Protein AF-A0A941PM27-F1 (afdb_monomer_lite)

pLDDT: mean 86.87, std 14.74, range [47.56, 98.31]

Radius of gyration: 27.26 Å; chains: 1; bounding box: 57×23×92 Å

Foldseek 3Di:
DDDPPPPVVVVVVVVVVVVVVVVVVVVVVVVVVVVVVLVCLLVVLQVVLVCQQCCCCPVVVVHNVVSLVSSLVSLCCSCVVVVHDPVSVVVSVVVSVVSVVCRVVVVVVVVVVD

Structure (mmCIF, N/CA/C/O backbone):
data_AF-A0A941PM27-F1
#
_entry.id   AF-A0A941PM27-F1
#
loop_
_atom_site.group_PDB
_atom_site.id
_atom_site.type_symbol
_atom_site.label_atom_id
_atom_site.label_alt_id
_atom_site.label_comp_id
_atom_site.label_asym_id
_atom_site.label_entity_id
_atom_site.label_seq_id
_atom_site.pdbx_PDB_ins_code
_atom_site.Cartn_x
_atom_site.Cartn_y
_atom_site.Cartn_z
_atom_site.occupancy
_atom_site.B_iso_or_equiv
_atom_site.auth_seq_id
_atom_site.auth_comp_id
_atom_site.au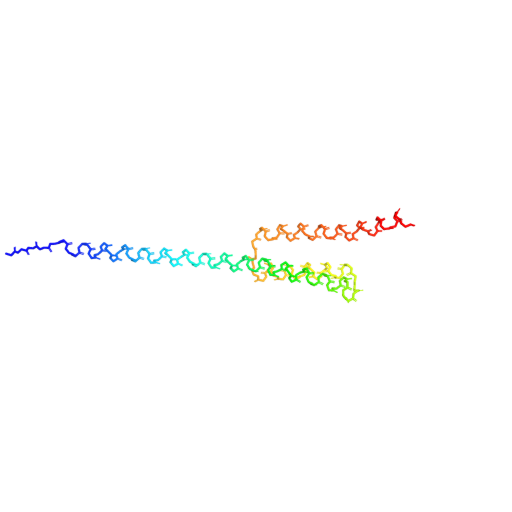th_asym_id
_atom_site.auth_atom_id
_atom_site.pdbx_PDB_model_num
ATOM 1 N N . MET A 1 1 ? -39.053 11.429 65.844 1.00 47.56 1 MET A N 1
ATOM 2 C CA . MET A 1 1 ? -38.449 10.556 64.814 1.00 47.56 1 MET A CA 1
ATOM 3 C C . MET A 1 1 ? -38.357 11.355 63.529 1.00 47.56 1 MET A C 1
ATOM 5 O O . MET A 1 1 ? -39.392 11.707 62.983 1.00 47.56 1 MET A O 1
ATOM 9 N N . ARG A 1 2 ? -37.148 11.752 63.117 1.00 52.00 2 ARG A N 1
ATOM 10 C CA . ARG A 1 2 ? -36.928 12.524 61.888 1.00 52.00 2 ARG A CA 1
ATOM 11 C C . ARG A 1 2 ? -36.491 11.526 60.821 1.00 52.00 2 ARG A C 1
ATOM 13 O O . ARG A 1 2 ? -35.363 11.056 60.859 1.00 52.00 2 ARG A O 1
ATOM 20 N N . PHE A 1 3 ? -37.418 11.137 59.955 1.00 58.69 3 PHE A N 1
ATOM 21 C CA . PHE A 1 3 ? -37.090 10.393 58.744 1.00 58.69 3 PHE A CA 1
ATOM 22 C C . PHE A 1 3 ? -36.336 11.370 57.833 1.00 58.69 3 PHE A C 1
ATOM 24 O O . PHE A 1 3 ? -36.891 12.402 57.457 1.00 58.69 3 PHE A O 1
ATOM 31 N N . THR A 1 4 ? -35.069 11.098 57.538 1.00 60.75 4 THR A N 1
ATOM 32 C CA . THR A 1 4 ? -34.286 11.818 56.522 1.00 60.75 4 THR A CA 1
ATOM 33 C C . THR A 1 4 ? -34.164 10.929 55.284 1.00 60.75 4 THR A C 1
ATOM 35 O O . THR A 1 4 ? -33.185 10.202 55.184 1.00 60.75 4 THR A O 1
ATOM 38 N N . PRO A 1 5 ? -35.142 10.953 54.358 1.00 59.00 5 PRO A N 1
ATOM 39 C CA . PRO A 1 5 ? -35.144 10.099 53.164 1.00 59.00 5 PRO A CA 1
ATOM 40 C C . PRO A 1 5 ? -34.270 10.613 51.999 1.00 59.00 5 PRO A C 1
ATOM 42 O O . PRO A 1 5 ? -34.272 10.006 50.939 1.00 59.00 5 PRO A O 1
ATOM 45 N N . ALA A 1 6 ? -33.560 11.738 52.144 1.00 60.16 6 ALA A N 1
ATOM 46 C CA . ALA A 1 6 ? -32.866 12.389 51.022 1.00 60.16 6 ALA A CA 1
ATOM 47 C C . ALA A 1 6 ? -31.489 11.781 50.681 1.00 60.16 6 ALA A C 1
ATOM 49 O O . ALA A 1 6 ? -31.108 11.719 49.513 1.00 60.16 6 ALA A O 1
ATOM 50 N N . ARG A 1 7 ? -30.751 11.305 51.691 1.00 60.34 7 ARG A N 1
ATOM 51 C CA . ARG A 1 7 ? -29.343 10.898 51.544 1.00 60.34 7 ARG A CA 1
ATOM 52 C C . ARG A 1 7 ? -29.169 9.663 50.650 1.00 60.34 7 ARG A C 1
ATOM 54 O O . ARG A 1 7 ? -28.250 9.610 49.845 1.00 60.34 7 ARG A O 1
ATOM 61 N N . ASP A 1 8 ? -30.099 8.721 50.742 1.00 60.12 8 ASP A N 1
ATOM 62 C CA . ASP A 1 8 ? -30.031 7.437 50.038 1.00 60.12 8 ASP A CA 1
ATOM 63 C C . ASP A 1 8 ? -30.350 7.598 48.539 1.00 60.12 8 ASP A C 1
ATOM 65 O O . ASP A 1 8 ? -29.901 6.816 47.701 1.00 60.12 8 ASP A O 1
ATOM 69 N N . SER A 1 9 ? -31.126 8.632 48.190 1.00 62.16 9 SER A N 1
ATOM 70 C CA . SER A 1 9 ? -31.450 8.966 46.802 1.00 62.16 9 SER A CA 1
ATOM 71 C C . SER A 1 9 ? -30.313 9.706 46.098 1.00 62.16 9 SER A C 1
ATOM 73 O O . SER A 1 9 ? -30.003 9.362 44.962 1.00 62.16 9 SER A O 1
ATOM 75 N N . GLU A 1 10 ? -29.642 10.648 46.772 1.00 60.59 10 GLU A N 1
ATOM 76 C CA . GLU A 1 10 ? -28.441 11.310 46.238 1.00 60.59 10 GLU A CA 1
ATOM 77 C C . GLU A 1 10 ? -27.301 10.308 46.030 1.00 60.59 10 GLU A C 1
ATOM 79 O O . GLU A 1 10 ? -26.706 10.294 44.962 1.00 60.59 10 GLU A O 1
ATOM 84 N N . GLU A 1 11 ? -27.067 9.394 46.977 1.00 60.50 11 GLU A N 1
ATOM 85 C CA . GLU A 1 11 ? -26.020 8.371 46.846 1.00 60.50 11 GLU A CA 1
ATOM 86 C C . GLU A 1 11 ? -26.281 7.414 45.668 1.00 60.50 11 GLU A C 1
ATOM 88 O O . GLU A 1 11 ? -25.366 7.090 44.913 1.00 60.50 11 GLU A O 1
ATOM 93 N N . ASN A 1 12 ? -27.534 6.998 45.447 1.00 61.22 12 ASN A N 1
ATOM 94 C CA . ASN A 1 12 ? -27.886 6.181 44.281 1.00 61.22 12 ASN A CA 1
ATOM 95 C C . ASN A 1 12 ? -27.760 6.955 42.961 1.00 61.22 12 ASN A C 1
ATOM 97 O O . ASN A 1 12 ? -27.349 6.373 41.956 1.00 61.22 12 ASN A O 1
ATOM 101 N N . HIS A 1 13 ? -28.089 8.250 42.950 1.00 60.97 13 HIS A N 1
ATOM 102 C CA . HIS A 1 13 ? -27.889 9.106 41.783 1.00 60.97 13 HIS A CA 1
ATOM 103 C C . HIS A 1 13 ? -26.399 9.319 41.487 1.00 60.97 13 HIS A C 1
ATOM 105 O O . HIS A 1 13 ? -25.996 9.132 40.342 1.00 60.97 13 HIS A O 1
ATOM 111 N N . ASP A 1 14 ? -25.575 9.590 42.499 1.00 61.75 14 ASP A N 1
ATOM 112 C CA . ASP A 1 14 ? -24.126 9.748 42.360 1.00 61.75 14 ASP A CA 1
ATOM 113 C C . ASP A 1 14 ? -23.459 8.444 41.906 1.00 61.75 14 ASP A C 1
ATOM 115 O O . ASP A 1 14 ? -22.624 8.463 41.001 1.00 61.75 14 ASP A O 1
ATOM 119 N N . MET A 1 15 ? -23.854 7.286 42.448 1.00 62.78 15 MET A N 1
ATOM 120 C CA . MET A 1 15 ? -23.331 5.986 42.006 1.00 62.78 15 MET A CA 1
ATOM 121 C C . MET A 1 15 ? -23.762 5.633 40.575 1.00 62.78 15 MET A C 1
ATOM 123 O O . MET A 1 15 ? -22.953 5.121 39.797 1.00 62.78 15 MET A O 1
ATOM 127 N N . ALA A 1 16 ? -25.006 5.937 40.192 1.00 62.09 16 ALA A N 1
ATOM 128 C CA . ALA A 1 16 ? -25.489 5.724 38.828 1.00 62.09 16 ALA A CA 1
ATOM 129 C C . ALA A 1 16 ? -24.805 6.664 37.822 1.00 62.09 16 ALA A C 1
ATOM 131 O O . ALA A 1 16 ? -24.445 6.241 36.722 1.00 62.09 16 ALA A O 1
ATOM 132 N N . GLN A 1 17 ? -24.587 7.922 38.203 1.00 61.97 17 GLN A N 1
ATOM 133 C CA . GLN A 1 17 ? -23.946 8.926 37.363 1.00 61.97 17 GLN A CA 1
ATOM 134 C C . GLN A 1 17 ? -22.439 8.660 37.233 1.00 61.97 17 GLN A C 1
ATOM 136 O O . GLN A 1 17 ? -21.908 8.740 36.129 1.00 61.97 17 GLN A O 1
ATOM 141 N N . THR A 1 18 ? -21.771 8.222 38.304 1.00 61.28 18 THR A N 1
ATOM 142 C CA . THR A 1 18 ? -20.354 7.814 38.274 1.00 61.28 18 THR A CA 1
ATOM 143 C C . THR A 1 18 ? -20.153 6.559 37.418 1.00 61.28 18 THR A C 1
ATOM 145 O O . THR A 1 18 ? -19.272 6.537 36.564 1.00 61.28 18 THR A O 1
ATOM 148 N N . GLY A 1 19 ? -21.016 5.543 37.548 1.00 60.84 19 GLY A N 1
ATOM 149 C CA . GLY A 1 19 ? -20.942 4.329 36.724 1.00 60.84 19 GLY A CA 1
ATOM 150 C C . GLY A 1 19 ? -21.245 4.567 35.236 1.00 60.84 19 GLY A C 1
ATOM 151 O O . GLY A 1 19 ? -20.598 3.986 34.357 1.00 60.84 19 GLY A O 1
ATOM 152 N N . ALA A 1 20 ? -22.193 5.456 34.928 1.00 61.09 20 ALA A N 1
ATOM 153 C CA . ALA A 1 20 ? -22.473 5.876 33.554 1.00 61.09 20 ALA A CA 1
ATOM 154 C C . ALA A 1 20 ? -21.315 6.698 32.961 1.00 61.09 20 ALA A C 1
ATOM 156 O O . ALA A 1 20 ? -20.952 6.518 31.800 1.00 61.09 20 ALA A O 1
ATOM 157 N N . GLN A 1 21 ? -20.688 7.564 33.757 1.00 60.72 21 GLN A N 1
ATOM 158 C CA . GLN A 1 21 ? -19.591 8.413 33.299 1.00 60.72 21 GLN A CA 1
ATOM 159 C C . GLN A 1 21 ? -18.284 7.630 33.090 1.00 60.72 21 GLN A C 1
ATOM 161 O O . GLN A 1 21 ? -17.602 7.852 32.087 1.00 60.72 21 GLN A O 1
ATOM 166 N N . ASP A 1 22 ? -17.978 6.654 33.951 1.00 62.53 22 ASP A N 1
ATOM 167 C CA . ASP A 1 22 ? -16.815 5.768 33.789 1.00 62.53 22 ASP A CA 1
ATOM 168 C C . ASP A 1 22 ? -16.946 4.848 32.569 1.00 62.53 22 ASP A C 1
ATOM 170 O O . ASP A 1 22 ? -16.007 4.709 31.782 1.00 62.53 22 ASP A O 1
ATOM 174 N N . SER A 1 23 ? -18.121 4.244 32.366 1.00 63.16 23 SER A N 1
ATOM 175 C CA . SER A 1 23 ? -18.356 3.356 31.217 1.00 63.16 23 SER A CA 1
ATOM 176 C C . SER A 1 23 ? -18.270 4.091 29.874 1.00 63.16 23 SER A C 1
ATOM 178 O O . SER A 1 23 ? -17.698 3.553 28.924 1.00 63.16 23 SER A O 1
ATOM 180 N N . THR A 1 24 ? -18.746 5.340 29.814 1.00 67.38 24 THR A N 1
ATOM 181 C CA . THR A 1 24 ? -18.655 6.182 28.610 1.00 67.38 24 THR A CA 1
ATOM 182 C C . THR A 1 24 ? -17.202 6.587 28.317 1.00 67.38 24 THR A C 1
ATOM 184 O O . THR A 1 24 ? -16.728 6.421 27.196 1.00 67.38 24 THR A O 1
ATOM 187 N N . ASN A 1 25 ? -16.437 7.012 29.333 1.00 76.81 25 ASN A N 1
ATOM 188 C CA . ASN A 1 25 ? -15.036 7.431 29.168 1.00 76.81 25 ASN A CA 1
ATOM 189 C C . ASN A 1 25 ? -14.125 6.275 28.706 1.00 76.81 25 ASN A C 1
ATOM 191 O O . ASN A 1 25 ? -13.276 6.446 27.831 1.00 76.81 25 ASN A O 1
ATOM 195 N N . ILE A 1 26 ? -14.328 5.066 29.239 1.00 78.75 26 ILE A N 1
ATOM 196 C CA . ILE A 1 26 ? -13.554 3.881 28.831 1.00 78.75 26 ILE A CA 1
ATOM 197 C C . ILE A 1 26 ? -13.861 3.491 27.378 1.00 78.75 26 ILE A C 1
ATOM 199 O O . ILE A 1 26 ? -12.955 3.086 26.640 1.00 78.75 26 ILE A O 1
ATOM 203 N N . GLN A 1 27 ? -15.119 3.610 26.948 1.00 82.75 27 GLN A N 1
ATOM 204 C CA . GLN A 1 27 ? -15.510 3.309 25.575 1.00 82.75 27 GLN A CA 1
ATOM 205 C C . GLN A 1 27 ? -14.879 4.292 24.577 1.00 82.75 27 GLN A C 1
ATOM 207 O O . GLN A 1 27 ? -14.283 3.843 23.593 1.00 82.75 27 GLN A O 1
ATOM 212 N N . ASP A 1 28 ? -14.905 5.592 24.875 1.00 84.56 28 ASP A N 1
ATOM 213 C CA . ASP A 1 28 ? -14.314 6.638 24.028 1.00 84.56 28 ASP A CA 1
ATOM 214 C C . ASP A 1 28 ? -12.786 6.505 23.921 1.00 84.56 28 ASP A C 1
ATOM 216 O O . ASP A 1 28 ? -12.197 6.633 22.839 1.00 84.56 28 ASP A O 1
ATOM 220 N N . GLN A 1 29 ? -12.115 6.179 25.031 1.00 88.31 29 GLN A N 1
ATOM 221 C CA . GLN A 1 29 ? -10.676 5.903 25.033 1.00 88.31 29 GLN A CA 1
ATOM 222 C C . GLN A 1 29 ? -10.335 4.671 24.192 1.00 88.31 29 GLN A C 1
ATOM 224 O O . GLN A 1 29 ? -9.361 4.683 23.432 1.00 88.31 29 GLN A O 1
ATOM 229 N N . ARG A 1 30 ? -11.142 3.609 24.293 1.00 89.56 30 ARG A N 1
ATOM 230 C CA . ARG A 1 30 ? -10.954 2.388 23.504 1.00 89.56 30 ARG A CA 1
ATOM 231 C C . ARG A 1 30 ? -11.149 2.648 22.013 1.00 89.56 30 ARG A C 1
ATOM 233 O O . ARG A 1 30 ? -10.379 2.119 21.211 1.00 89.56 30 ARG A O 1
ATOM 240 N N . GLU A 1 31 ? -12.139 3.453 21.640 1.00 91.56 31 GLU A N 1
ATOM 241 C CA . GLU A 1 31 ? -12.373 3.849 20.250 1.00 91.56 31 GLU A CA 1
ATOM 242 C C . GLU A 1 31 ? -11.226 4.711 19.710 1.00 91.56 31 GLU A C 1
ATOM 244 O O . GLU A 1 31 ? -10.696 4.427 18.634 1.00 91.56 31 GLU A O 1
ATOM 249 N N . THR A 1 32 ? -10.752 5.677 20.498 1.00 93.75 32 THR A N 1
ATOM 250 C CA . THR A 1 32 ? -9.601 6.522 20.139 1.00 93.75 32 THR A CA 1
ATOM 251 C C . THR A 1 32 ? -8.336 5.690 19.935 1.00 93.75 32 THR A C 1
ATOM 253 O O . THR A 1 32 ? -7.636 5.838 18.931 1.00 93.75 32 THR A O 1
ATOM 256 N N . PHE A 1 33 ? -8.049 4.770 20.859 1.00 94.19 33 PHE A N 1
ATOM 257 C CA . PHE A 1 33 ? -6.904 3.870 20.752 1.00 94.19 33 PHE A CA 1
ATOM 258 C C . PHE A 1 33 ? -7.020 2.940 19.539 1.00 94.19 33 PHE A C 1
ATOM 260 O O . PHE A 1 33 ? -6.043 2.736 18.817 1.00 94.19 33 PHE A O 1
ATOM 267 N N . HIS A 1 34 ? -8.216 2.412 19.268 1.00 93.06 34 HIS A N 1
ATOM 268 C CA . HIS A 1 34 ? -8.461 1.616 18.070 1.00 93.06 34 HIS A CA 1
ATOM 269 C C . HIS A 1 34 ? -8.213 2.430 16.793 1.00 93.06 34 HIS A C 1
ATOM 271 O O . HIS A 1 34 ? -7.507 1.961 15.899 1.00 93.06 34 HIS A O 1
ATOM 277 N N . GLY A 1 35 ? -8.713 3.667 16.732 1.00 93.44 35 GLY A N 1
ATOM 278 C CA . GLY A 1 35 ? -8.463 4.589 15.625 1.00 93.44 35 GLY A CA 1
ATOM 279 C C . GLY A 1 35 ? -6.973 4.864 15.417 1.00 93.44 35 GLY A C 1
ATOM 280 O O . GLY A 1 35 ? -6.484 4.792 14.288 1.00 93.44 35 GLY A O 1
ATOM 281 N N . PHE A 1 36 ? -6.225 5.084 16.503 1.00 96.31 36 PHE A N 1
ATOM 282 C CA . PHE A 1 36 ? -4.771 5.237 16.455 1.00 96.31 36 PHE A CA 1
ATOM 283 C C . PHE A 1 36 ? -4.077 3.997 15.875 1.00 96.31 36 PHE A C 1
ATOM 285 O O . PHE A 1 36 ? -3.249 4.127 14.973 1.00 96.31 36 PHE A O 1
ATOM 292 N N . LEU A 1 37 ? -4.433 2.794 16.338 1.00 95.31 37 LEU A N 1
ATOM 293 C CA . LEU A 1 37 ? -3.849 1.550 15.829 1.00 95.31 37 LEU A CA 1
ATOM 294 C C . LEU A 1 37 ? -4.138 1.343 14.340 1.00 95.31 37 LEU A C 1
ATOM 296 O O . LEU A 1 37 ? -3.236 0.975 13.588 1.00 95.31 37 LEU A O 1
ATOM 300 N N . VAL A 1 38 ? -5.371 1.605 13.900 1.00 94.81 38 VAL A N 1
ATOM 301 C CA . VAL A 1 38 ? -5.746 1.493 12.484 1.00 94.81 38 VAL A CA 1
ATOM 302 C C . VAL A 1 38 ? -4.970 2.504 11.642 1.00 94.81 38 VAL A C 1
ATOM 304 O O . VAL A 1 38 ? -4.439 2.127 10.599 1.00 94.81 38 VAL A O 1
ATOM 307 N N . ALA A 1 39 ? -4.832 3.752 12.098 1.00 95.19 39 ALA A N 1
ATOM 308 C CA . ALA A 1 39 ? -4.047 4.774 11.404 1.00 95.19 39 ALA A CA 1
ATOM 309 C C . ALA A 1 39 ? -2.556 4.403 11.317 1.00 95.19 39 ALA A C 1
ATOM 311 O O . ALA A 1 39 ? -1.946 4.524 10.251 1.00 95.19 39 ALA A O 1
ATOM 312 N N . ALA A 1 40 ? -1.978 3.895 12.409 1.00 96.75 40 ALA A N 1
ATOM 313 C CA . ALA A 1 40 ? -0.596 3.430 12.447 1.00 96.75 40 ALA A CA 1
ATOM 314 C C . ALA A 1 40 ? -0.366 2.244 11.497 1.00 96.75 40 ALA A C 1
ATOM 316 O O . ALA A 1 40 ? 0.615 2.242 10.753 1.00 96.75 40 ALA A O 1
ATOM 317 N N . LEU A 1 41 ? -1.290 1.275 11.458 1.00 95.69 41 LEU A N 1
ATOM 318 C CA . LEU A 1 41 ? -1.260 0.173 10.490 1.00 95.69 41 LEU A CA 1
ATOM 319 C C . LEU A 1 41 ? -1.365 0.687 9.053 1.00 95.69 41 LEU A C 1
ATOM 321 O O . LEU A 1 41 ? -0.646 0.209 8.177 1.00 95.69 41 LEU A O 1
ATOM 325 N N . TRP A 1 42 ? -2.219 1.682 8.813 1.00 94.06 42 TRP A N 1
ATOM 326 C CA . TRP A 1 42 ? -2.381 2.309 7.504 1.00 94.06 42 TRP A CA 1
ATOM 327 C C . TRP A 1 42 ? -1.062 2.905 7.009 1.00 94.06 42 TRP A C 1
ATOM 329 O O . TRP A 1 42 ? -0.585 2.548 5.932 1.00 94.06 42 TRP A O 1
ATOM 339 N N . ILE A 1 43 ? -0.440 3.768 7.812 1.00 95.88 43 ILE A N 1
ATOM 340 C CA . ILE A 1 43 ? 0.807 4.456 7.452 1.00 95.88 43 ILE A CA 1
ATOM 341 C C . ILE A 1 43 ? 1.968 3.458 7.374 1.00 95.88 43 ILE A C 1
ATOM 343 O O . ILE A 1 43 ? 2.721 3.462 6.399 1.00 95.88 43 ILE A O 1
ATOM 347 N N . GLY A 1 44 ? 2.084 2.565 8.359 1.00 97.38 44 GLY A N 1
ATOM 348 C CA . GLY A 1 44 ? 3.130 1.544 8.411 1.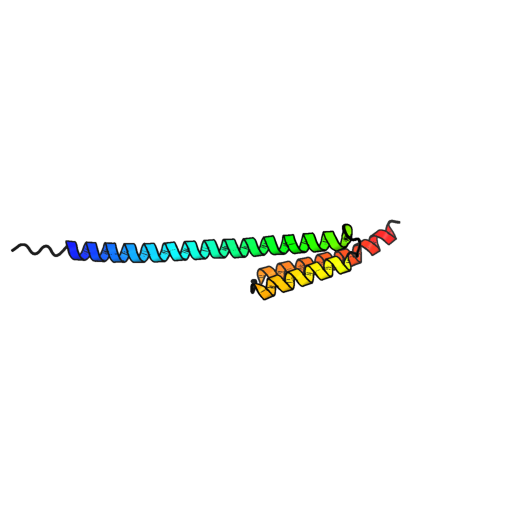00 97.38 44 GLY A CA 1
ATOM 349 C C . GLY A 1 44 ? 3.088 0.602 7.210 1.00 97.38 44 GLY A C 1
ATOM 350 O O . GL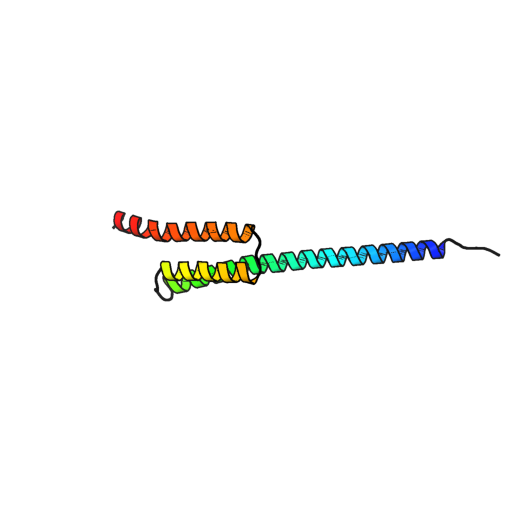Y A 1 44 ? 4.127 0.325 6.612 1.00 97.38 44 GLY A O 1
ATOM 351 N N . SER A 1 45 ? 1.889 0.186 6.790 1.00 96.62 45 SER A N 1
ATOM 352 C CA . SER A 1 45 ? 1.694 -0.604 5.571 1.00 96.62 45 SER A CA 1
ATOM 353 C C . SER A 1 45 ? 2.249 0.111 4.345 1.00 96.62 45 SER A C 1
ATOM 355 O O . SER A 1 45 ? 2.960 -0.495 3.549 1.00 96.62 45 SER A O 1
ATOM 357 N N . HIS A 1 46 ? 1.928 1.392 4.168 1.00 96.62 46 HIS A N 1
ATOM 358 C CA . HIS A 1 46 ? 2.393 2.153 3.013 1.00 96.62 46 HIS A CA 1
ATOM 359 C C . HIS A 1 46 ? 3.909 2.318 3.025 1.00 96.62 46 HIS A C 1
ATOM 361 O O . HIS A 1 46 ? 4.547 2.096 2.000 1.00 96.62 46 HIS A O 1
ATOM 367 N N . LEU A 1 47 ? 4.495 2.631 4.180 1.00 98.06 47 LEU A N 1
ATOM 368 C CA . LEU A 1 47 ? 5.947 2.732 4.319 1.00 98.06 47 LEU A CA 1
ATOM 369 C C . LEU A 1 47 ? 6.646 1.420 3.954 1.00 98.06 47 LEU A C 1
ATOM 371 O O . LEU A 1 47 ? 7.586 1.439 3.164 1.00 98.06 47 LEU A O 1
ATOM 375 N N . ALA A 1 48 ? 6.163 0.285 4.464 1.00 97.81 48 ALA A N 1
ATOM 376 C CA . ALA A 1 48 ? 6.733 -1.023 4.146 1.00 97.81 48 ALA A CA 1
ATOM 377 C C . ALA A 1 48 ? 6.671 -1.329 2.640 1.00 97.81 48 ALA A C 1
ATOM 379 O O . ALA A 1 48 ? 7.659 -1.778 2.059 1.00 97.81 48 ALA A O 1
ATOM 380 N N . GLN A 1 49 ? 5.538 -1.035 1.997 1.00 98.12 49 GLN A N 1
ATOM 381 C CA . GLN A 1 49 ? 5.377 -1.202 0.553 1.00 98.12 49 GLN A CA 1
ATOM 382 C C . GLN A 1 49 ? 6.354 -0.318 -0.240 1.00 98.12 49 GLN A C 1
ATOM 384 O O . GLN A 1 49 ? 7.035 -0.814 -1.136 1.00 98.12 49 GLN A O 1
ATOM 389 N N . TRP A 1 50 ? 6.471 0.972 0.101 1.00 97.88 50 TRP A N 1
ATOM 390 C CA . TRP A 1 50 ? 7.394 1.896 -0.570 1.00 97.88 50 TRP A CA 1
ATOM 391 C C . TRP A 1 50 ? 8.852 1.477 -0.417 1.00 97.88 50 TRP A C 1
ATOM 393 O O . TRP A 1 50 ? 9.594 1.498 -1.398 1.00 97.88 50 TRP A O 1
ATOM 403 N N . VAL A 1 51 ? 9.256 1.057 0.784 1.00 98.19 51 VAL A N 1
ATOM 404 C CA . VAL A 1 51 ? 10.603 0.529 1.020 1.00 98.19 51 VAL A CA 1
ATOM 405 C C . VAL A 1 51 ? 10.852 -0.682 0.125 1.00 98.19 51 VAL A C 1
ATOM 407 O O . VAL A 1 51 ? 11.838 -0.690 -0.603 1.00 98.19 51 VAL A O 1
ATOM 410 N N . ALA A 1 52 ? 9.939 -1.657 0.095 1.00 97.56 52 ALA A N 1
ATOM 411 C CA . ALA A 1 52 ? 10.093 -2.847 -0.741 1.00 97.56 52 ALA A CA 1
ATOM 412 C C . ALA A 1 52 ? 10.209 -2.512 -2.238 1.00 97.56 52 ALA A C 1
ATOM 414 O O . ALA A 1 52 ? 11.108 -3.023 -2.909 1.00 97.56 52 ALA A O 1
ATOM 415 N N . LEU A 1 53 ? 9.349 -1.621 -2.747 1.00 97.50 53 LEU A N 1
ATOM 416 C CA . LEU A 1 53 ? 9.391 -1.166 -4.138 1.00 97.50 53 LEU A CA 1
ATOM 417 C C . LEU A 1 53 ? 10.740 -0.534 -4.475 1.00 97.50 53 LEU A C 1
ATOM 419 O O . LEU A 1 53 ? 11.376 -0.947 -5.440 1.00 97.50 53 LEU A O 1
ATOM 423 N N . LEU A 1 54 ? 11.185 0.448 -3.687 1.00 96.88 54 LEU A N 1
ATOM 424 C CA . LEU A 1 54 ? 12.426 1.174 -3.961 1.00 96.88 54 LEU A CA 1
ATOM 425 C C . LEU A 1 54 ? 13.657 0.276 -3.798 1.00 96.88 54 LEU A C 1
ATOM 427 O O . LEU A 1 54 ? 14.608 0.383 -4.574 1.00 96.88 54 LEU A O 1
ATOM 431 N N . THR A 1 55 ? 13.637 -0.638 -2.827 1.00 97.75 55 THR A N 1
ATOM 432 C CA . THR A 1 55 ? 14.715 -1.606 -2.629 1.00 97.75 55 THR A CA 1
ATOM 433 C C . THR A 1 55 ? 14.847 -2.541 -3.826 1.00 97.75 55 THR A C 1
ATOM 435 O O . THR A 1 55 ? 15.941 -2.668 -4.368 1.00 97.75 55 THR A O 1
ATOM 438 N N . LEU A 1 56 ? 13.762 -3.169 -4.275 1.00 96.69 56 LEU A N 1
ATOM 439 C CA . LEU A 1 56 ? 13.828 -4.101 -5.404 1.00 96.69 56 LEU A CA 1
ATOM 440 C C . LEU A 1 56 ? 14.104 -3.377 -6.723 1.00 96.69 56 LEU A C 1
ATOM 442 O O . LEU A 1 56 ? 14.974 -3.799 -7.483 1.00 96.69 56 LEU A O 1
ATOM 446 N N . ALA A 1 57 ? 13.432 -2.249 -6.960 1.00 94.25 57 ALA A N 1
ATOM 447 C CA . ALA A 1 57 ? 13.577 -1.512 -8.206 1.00 94.25 57 ALA A CA 1
ATOM 448 C C . ALA A 1 57 ? 14.970 -0.893 -8.368 1.00 94.25 57 ALA A C 1
ATOM 450 O O . ALA A 1 57 ? 15.522 -0.945 -9.464 1.00 94.25 57 ALA A O 1
ATOM 451 N N . PHE A 1 58 ? 15.543 -0.323 -7.300 1.00 93.75 58 PHE A N 1
ATOM 452 C CA . PHE A 1 58 ? 16.762 0.4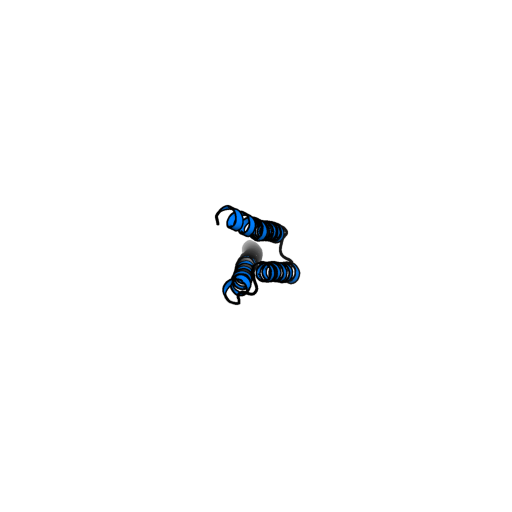86 -7.404 1.00 93.75 58 PHE A CA 1
ATOM 453 C C . PHE A 1 58 ? 17.937 -0.051 -6.594 1.00 93.75 58 PHE A C 1
ATOM 455 O O . PHE A 1 58 ? 19.051 -0.079 -7.106 1.00 93.75 58 PHE A O 1
ATOM 462 N N . 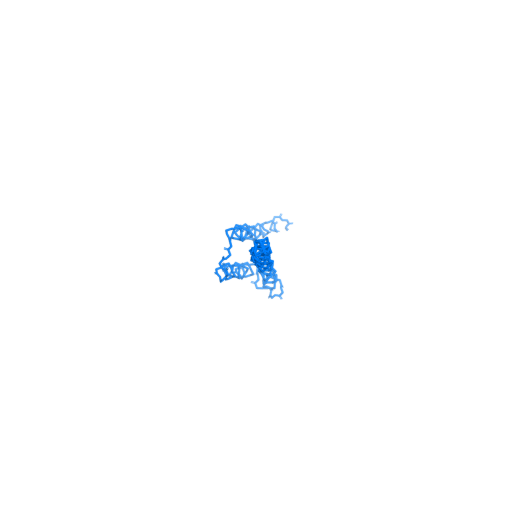ALA A 1 59 ? 17.726 -0.475 -5.345 1.00 95.19 59 ALA A N 1
ATOM 463 C CA . ALA A 1 59 ? 18.843 -0.904 -4.497 1.00 95.19 59 ALA A CA 1
ATOM 464 C C . ALA A 1 59 ? 19.419 -2.261 -4.932 1.00 95.19 59 ALA A C 1
ATOM 466 O O . ALA A 1 59 ? 20.628 -2.464 -4.878 1.00 95.19 59 ALA A O 1
ATOM 467 N N . ILE A 1 60 ? 18.552 -3.178 -5.368 1.00 94.56 60 ILE A N 1
ATOM 468 C CA . ILE A 1 60 ? 18.918 -4.519 -5.846 1.00 94.56 60 ILE A CA 1
ATOM 469 C C . ILE A 1 60 ? 18.941 -4.572 -7.384 1.00 94.56 60 ILE A C 1
ATOM 471 O O . ILE A 1 60 ? 19.559 -5.466 -7.955 1.00 94.56 60 ILE A O 1
ATOM 475 N N . ASN A 1 61 ? 18.333 -3.586 -8.056 1.00 93.56 61 ASN A N 1
ATOM 476 C CA . ASN A 1 61 ? 18.217 -3.518 -9.516 1.00 93.56 61 ASN A CA 1
ATOM 477 C C . ASN A 1 61 ? 17.521 -4.753 -10.126 1.00 93.56 61 ASN A C 1
ATOM 479 O O . ASN A 1 61 ? 17.845 -5.193 -11.227 1.00 93.56 61 ASN A O 1
ATOM 483 N N . ASP A 1 62 ? 16.540 -5.303 -9.410 1.00 93.75 62 ASP A N 1
ATOM 484 C CA . ASP A 1 62 ? 15.691 -6.408 -9.876 1.00 93.75 62 ASP A CA 1
ATOM 485 C C . ASP A 1 62 ? 14.565 -5.912 -10.813 1.00 93.75 62 ASP A C 1
ATOM 487 O O . ASP A 1 62 ? 13.834 -6.680 -11.435 1.00 93.75 62 ASP A O 1
ATOM 491 N N . GLY A 1 63 ? 14.467 -4.589 -10.964 1.00 91.94 63 GLY A N 1
ATOM 492 C CA . GLY A 1 63 ? 13.591 -3.920 -11.910 1.00 91.94 63 GLY A CA 1
ATOM 493 C C . GLY A 1 63 ? 12.280 -3.436 -11.297 1.00 91.94 63 GLY A C 1
ATOM 494 O O . GLY A 1 63 ? 11.842 -3.842 -10.222 1.00 91.94 63 GLY A O 1
ATOM 495 N N . TRP A 1 64 ? 11.628 -2.518 -12.012 1.00 95.06 64 TRP A N 1
ATOM 496 C CA . TRP A 1 64 ? 10.397 -1.872 -11.551 1.00 95.06 64 TRP A CA 1
ATOM 497 C C . TRP A 1 64 ? 9.268 -2.868 -11.265 1.00 95.06 64 TRP A C 1
ATOM 499 O O . TRP A 1 64 ? 8.550 -2.738 -10.278 1.00 95.06 64 TRP A O 1
ATOM 509 N N . TRP A 1 65 ? 9.118 -3.878 -12.125 1.00 95.19 65 TRP A N 1
ATOM 510 C CA . TRP A 1 65 ? 8.004 -4.822 -12.062 1.00 95.19 65 TRP A CA 1
ATOM 511 C C . TRP A 1 65 ? 8.078 -5.773 -10.871 1.00 95.19 65 TRP A C 1
ATOM 513 O O . TRP A 1 65 ? 7.034 -6.082 -10.296 1.00 95.19 65 TRP A O 1
ATOM 523 N N . SER A 1 66 ? 9.274 -6.199 -10.457 1.00 96.50 66 SER A N 1
ATOM 524 C CA . SER A 1 66 ? 9.416 -7.020 -9.254 1.00 96.50 66 SER A CA 1
ATOM 525 C C . SER A 1 66 ? 9.141 -6.205 -7.993 1.00 96.50 66 SER A C 1
ATOM 527 O O . SER A 1 66 ? 8.392 -6.654 -7.123 1.00 96.50 66 SER A O 1
ATOM 529 N N . GLY A 1 67 ? 9.632 -4.963 -7.937 1.00 96.88 67 GLY A N 1
ATOM 530 C CA . GLY A 1 67 ? 9.294 -4.023 -6.872 1.00 96.88 67 GLY A CA 1
ATOM 531 C C . GLY A 1 67 ? 7.795 -3.723 -6.799 1.00 96.88 67 GLY A C 1
ATOM 532 O O . GLY A 1 67 ? 7.221 -3.737 -5.711 1.00 96.88 67 GLY A O 1
ATOM 533 N N . TRP A 1 68 ? 7.135 -3.510 -7.942 1.00 97.44 68 TRP A N 1
ATOM 534 C CA . TRP A 1 68 ? 5.686 -3.290 -8.008 1.00 97.44 68 TRP A CA 1
ATOM 535 C C . TRP A 1 68 ? 4.904 -4.521 -7.542 1.00 97.44 68 TRP A C 1
ATOM 537 O O . TRP A 1 68 ? 3.955 -4.394 -6.770 1.00 97.44 68 TRP A O 1
ATOM 547 N N . LEU A 1 69 ? 5.327 -5.724 -7.934 1.00 97.62 69 LEU A N 1
ATOM 548 C CA . LEU A 1 69 ? 4.695 -6.962 -7.483 1.00 97.62 69 LEU A CA 1
ATOM 549 C C . LEU A 1 69 ? 4.845 -7.151 -5.968 1.00 97.62 69 LEU A C 1
ATOM 551 O O . LEU A 1 69 ? 3.865 -7.464 -5.293 1.00 97.62 69 LEU A O 1
ATOM 555 N N . ALA A 1 70 ? 6.032 -6.900 -5.412 1.00 97.38 70 ALA A N 1
ATOM 556 C CA . ALA A 1 70 ? 6.244 -6.936 -3.968 1.00 97.38 70 ALA A CA 1
ATOM 557 C C . ALA A 1 70 ? 5.385 -5.894 -3.233 1.00 97.38 70 ALA A C 1
ATOM 559 O O . ALA A 1 70 ? 4.769 -6.218 -2.217 1.00 97.38 70 ALA A O 1
ATOM 560 N N . PHE A 1 71 ? 5.284 -4.674 -3.775 1.00 97.94 71 PHE A N 1
ATOM 561 C CA . PHE A 1 71 ? 4.405 -3.619 -3.262 1.00 97.94 71 PHE A CA 1
ATOM 562 C C . PHE A 1 71 ? 2.956 -4.120 -3.164 1.00 97.94 71 PHE A C 1
ATOM 564 O O . PHE A 1 71 ? 2.348 -4.049 -2.097 1.00 97.94 71 PHE A O 1
ATOM 571 N N . VAL A 1 72 ? 2.423 -4.703 -4.244 1.00 98.19 72 VAL A N 1
ATOM 572 C CA . VAL A 1 72 ? 1.058 -5.257 -4.287 1.00 98.19 72 VAL A CA 1
ATOM 573 C C . VAL A 1 72 ? 0.876 -6.389 -3.274 1.00 98.19 72 VAL A C 1
ATOM 575 O O . VAL A 1 72 ? -0.094 -6.384 -2.514 1.00 98.19 72 VAL A O 1
ATOM 578 N N . VAL A 1 73 ? 1.806 -7.347 -3.227 1.00 98.31 73 VAL A N 1
ATOM 579 C CA . VAL A 1 73 ? 1.722 -8.517 -2.336 1.00 98.31 73 VAL A CA 1
ATOM 580 C C . VAL A 1 73 ? 1.711 -8.104 -0.866 1.00 98.31 73 VAL A C 1
ATOM 582 O O . VAL A 1 73 ? 0.887 -8.610 -0.103 1.00 98.31 73 VAL A O 1
ATOM 585 N N . ILE A 1 74 ? 2.571 -7.165 -0.465 1.00 97.75 74 ILE A N 1
ATOM 586 C CA . ILE A 1 74 ? 2.595 -6.645 0.910 1.00 97.75 74 ILE A CA 1
ATOM 587 C C . ILE A 1 74 ? 1.261 -5.967 1.237 1.00 97.75 74 ILE A C 1
ATOM 589 O O . ILE A 1 74 ? 0.677 -6.242 2.285 1.00 97.75 74 ILE A O 1
ATOM 593 N N . GLY A 1 75 ? 0.745 -5.138 0.329 1.00 97.31 75 GLY A N 1
ATOM 594 C CA . GLY A 1 75 ? -0.552 -4.485 0.489 1.00 97.31 75 GLY A CA 1
ATOM 595 C C . GLY A 1 75 ? -1.714 -5.451 0.673 1.00 97.31 75 GLY A C 1
ATOM 596 O O . GLY A 1 75 ? -2.534 -5.283 1.574 1.00 97.31 75 GLY A O 1
ATOM 597 N N . ILE A 1 76 ? -1.769 -6.505 -0.142 1.00 98.12 76 ILE A N 1
ATOM 598 C CA . ILE A 1 76 ? -2.775 -7.564 0.005 1.00 98.12 76 ILE A CA 1
ATOM 599 C C . ILE A 1 76 ? -2.592 -8.284 1.343 1.00 98.12 76 ILE A C 1
ATOM 601 O O . ILE A 1 76 ? -3.570 -8.490 2.061 1.00 98.12 76 ILE A O 1
ATOM 605 N N . GLY A 1 77 ? -1.354 -8.639 1.696 1.00 97.88 77 GLY A N 1
ATOM 606 C CA . GLY A 1 77 ? -1.034 -9.339 2.938 1.00 97.88 77 GLY A CA 1
ATOM 607 C C . GLY A 1 77 ? -1.496 -8.571 4.175 1.00 97.88 77 GLY A C 1
ATOM 608 O O . GLY A 1 77 ? -2.174 -9.138 5.033 1.00 97.88 77 GLY A O 1
ATOM 609 N N . VAL A 1 78 ? -1.210 -7.268 4.241 1.00 97.12 78 VAL A N 1
ATOM 610 C CA . VAL A 1 78 ? -1.670 -6.407 5.339 1.00 97.12 78 VAL A CA 1
ATOM 611 C C . VAL A 1 78 ? -3.184 -6.197 5.276 1.00 97.12 78 VAL A C 1
ATOM 613 O O . VAL A 1 78 ? -3.870 -6.362 6.286 1.00 97.12 78 VAL A O 1
ATOM 616 N N . GLY A 1 79 ? -3.722 -5.878 4.097 1.00 96.69 79 GLY A N 1
ATOM 617 C CA . GLY A 1 79 ? -5.146 -5.615 3.898 1.00 96.69 79 GLY A CA 1
ATOM 618 C C . GLY A 1 79 ? -6.036 -6.779 4.324 1.00 96.69 79 GLY A C 1
ATOM 619 O O . GLY A 1 79 ? -7.021 -6.580 5.037 1.00 96.69 79 GLY A O 1
ATOM 620 N N . VAL A 1 80 ? -5.671 -7.999 3.929 1.00 97.50 80 VAL A N 1
ATOM 621 C CA . VAL A 1 80 ? -6.388 -9.222 4.306 1.00 97.50 80 VAL A CA 1
ATOM 622 C C . VAL A 1 80 ? -6.087 -9.603 5.755 1.00 97.50 80 VAL A C 1
ATOM 624 O O . VAL A 1 80 ? -7.023 -9.862 6.512 1.00 97.50 80 VAL A O 1
ATOM 627 N N . GLY A 1 81 ? -4.813 -9.593 6.163 1.00 96.88 81 GLY A N 1
ATOM 628 C CA . GLY A 1 81 ? -4.385 -10.030 7.495 1.00 96.88 81 GLY A CA 1
ATOM 629 C C . GLY A 1 81 ? -4.998 -9.215 8.634 1.00 96.88 81 GLY A C 1
ATOM 630 O O . GLY A 1 81 ? -5.409 -9.782 9.645 1.00 96.88 81 GLY A O 1
ATOM 631 N N . PHE A 1 82 ? -5.140 -7.903 8.444 1.00 95.56 82 PHE A N 1
ATOM 632 C CA . PHE A 1 82 ? -5.741 -6.996 9.428 1.00 95.56 82 PHE A CA 1
ATOM 633 C C . PHE A 1 82 ? -7.186 -6.599 9.095 1.00 95.56 82 PHE A C 1
ATOM 635 O O . PHE A 1 82 ? -7.771 -5.790 9.811 1.00 95.56 82 PHE A O 1
ATOM 642 N N . ARG A 1 83 ? -7.783 -7.184 8.042 1.00 95.44 83 ARG A N 1
ATOM 643 C CA . ARG A 1 83 ? -9.169 -6.928 7.596 1.00 95.44 83 ARG A CA 1
ATOM 644 C C . ARG A 1 83 ? -9.452 -5.431 7.424 1.00 95.44 83 ARG A C 1
ATOM 646 O O . ARG A 1 83 ? -10.419 -4.894 7.963 1.00 95.44 83 ARG A O 1
ATOM 653 N N . MET A 1 84 ? -8.575 -4.763 6.682 1.00 93.75 84 MET A N 1
ATOM 654 C CA . MET A 1 84 ? -8.605 -3.316 6.487 1.00 93.75 84 MET A CA 1
ATOM 655 C C . MET A 1 84 ? -9.878 -2.848 5.767 1.00 93.75 84 MET A C 1
ATOM 657 O O . MET A 1 84 ? -10.475 -3.570 4.965 1.00 93.75 84 MET A O 1
ATOM 661 N N . SER A 1 85 ? -10.279 -1.607 6.054 1.00 93.94 85 SER A N 1
ATOM 662 C CA . SER A 1 85 ? -11.512 -0.996 5.547 1.00 93.94 85 SER A CA 1
ATOM 663 C C . SER A 1 85 ? -11.516 -0.800 4.025 1.00 93.94 85 SER A C 1
ATOM 665 O O . SER A 1 85 ? -10.476 -0.789 3.369 1.00 93.94 85 SER A O 1
ATOM 667 N N . GLY A 1 86 ? -12.695 -0.562 3.441 1.00 94.94 86 GLY A N 1
ATOM 668 C CA . GLY A 1 86 ? -12.822 -0.269 2.006 1.00 94.94 86 GLY A CA 1
ATOM 669 C C . GLY A 1 86 ? -12.014 0.953 1.544 1.00 94.94 86 GLY A C 1
ATOM 670 O O . GLY A 1 86 ? -11.500 0.960 0.429 1.00 94.94 86 GLY A O 1
ATOM 671 N N . ALA A 1 87 ? -11.823 1.951 2.415 1.00 95.62 87 ALA A N 1
ATOM 672 C CA . ALA A 1 87 ? -10.989 3.117 2.120 1.00 95.62 87 ALA A CA 1
ATOM 673 C C . ALA A 1 87 ? -9.514 2.738 1.896 1.00 95.62 87 ALA A C 1
ATOM 675 O O . ALA A 1 87 ? -8.874 3.286 1.001 1.00 95.62 87 ALA A O 1
ATOM 676 N N . TYR A 1 88 ? -8.988 1.772 2.663 1.00 96.25 88 TYR A N 1
ATOM 677 C CA . TYR A 1 88 ? -7.649 1.216 2.433 1.00 96.25 88 TYR A CA 1
ATOM 678 C C . TYR A 1 88 ? -7.548 0.622 1.031 1.00 96.25 88 TYR A C 1
ATOM 680 O O . TYR A 1 88 ? -6.654 0.971 0.269 1.00 96.25 88 TYR A O 1
ATOM 688 N N . TRP A 1 89 ? -8.506 -0.230 0.663 1.00 97.31 89 TRP A N 1
ATOM 689 C CA . TRP A 1 89 ? -8.508 -0.897 -0.637 1.00 97.31 89 TRP A CA 1
ATOM 690 C C . TRP A 1 89 ? -8.617 0.079 -1.806 1.00 97.31 89 TRP A C 1
ATOM 692 O O . TRP A 1 89 ? -7.925 -0.096 -2.806 1.00 97.31 89 TRP A O 1
ATOM 702 N N . ALA A 1 90 ? -9.420 1.136 -1.672 1.00 97.56 90 ALA A N 1
ATOM 703 C CA . ALA A 1 90 ? -9.494 2.191 -2.677 1.00 97.56 90 ALA A CA 1
ATOM 704 C C . ALA A 1 90 ? -8.133 2.883 -2.875 1.00 97.56 90 ALA A C 1
ATOM 706 O O . ALA A 1 90 ? -7.689 3.044 -4.013 1.00 97.56 90 ALA A O 1
ATOM 707 N N . ALA A 1 91 ? -7.447 3.235 -1.781 1.00 96.25 91 ALA A N 1
ATOM 708 C CA . ALA A 1 91 ? -6.114 3.834 -1.837 1.00 96.25 91 ALA A CA 1
ATOM 709 C C . ALA A 1 91 ? -5.084 2.886 -2.474 1.00 96.25 91 ALA A C 1
ATOM 711 O O . ALA A 1 91 ? -4.320 3.303 -3.345 1.00 96.25 91 ALA A O 1
ATOM 712 N N . GLN A 1 92 ? -5.115 1.604 -2.101 1.00 97.56 92 GLN A N 1
ATOM 713 C CA . GLN A 1 92 ? -4.237 0.570 -2.648 1.00 97.56 92 GLN A CA 1
ATOM 714 C C . GLN A 1 92 ? -4.417 0.414 -4.158 1.00 97.56 92 GLN A C 1
ATOM 716 O O . GLN A 1 92 ? -3.449 0.516 -4.904 1.00 97.56 92 GLN A O 1
ATOM 721 N N . VAL A 1 93 ? -5.653 0.228 -4.628 1.00 97.88 93 VAL A N 1
ATOM 722 C CA . VAL A 1 93 ? -5.932 0.060 -6.062 1.00 97.88 93 VAL A CA 1
ATOM 723 C C . VAL A 1 93 ? -5.510 1.301 -6.847 1.00 97.88 93 VAL A C 1
ATOM 725 O O . VAL A 1 93 ? -4.868 1.169 -7.888 1.00 97.88 93 VAL A O 1
ATOM 728 N N . ALA A 1 94 ? -5.803 2.501 -6.336 1.00 97.75 94 ALA A N 1
ATOM 729 C CA . ALA A 1 94 ? -5.373 3.744 -6.972 1.00 97.75 94 ALA A CA 1
ATOM 730 C C . ALA A 1 94 ? -3.841 3.816 -7.108 1.00 97.75 94 ALA A C 1
ATOM 732 O O . ALA A 1 94 ? -3.333 4.134 -8.185 1.00 97.75 94 ALA A O 1
ATOM 733 N N . GLN A 1 95 ? -3.101 3.466 -6.053 1.00 96.38 95 GLN A N 1
ATOM 734 C CA . GLN A 1 95 ? -1.637 3.432 -6.081 1.00 96.38 95 GLN A CA 1
ATOM 735 C C . GLN A 1 95 ? -1.099 2.370 -7.038 1.00 96.38 95 GLN A C 1
ATOM 737 O O . GLN A 1 95 ? -0.201 2.660 -7.825 1.00 96.38 95 GLN A O 1
ATOM 742 N N . TRP A 1 96 ? -1.648 1.155 -7.015 1.00 97.56 96 TRP A N 1
ATOM 743 C CA . TRP A 1 96 ? -1.195 0.068 -7.881 1.00 97.56 96 TRP A CA 1
ATOM 744 C C . TRP A 1 96 ? -1.364 0.415 -9.352 1.00 97.56 96 TRP A C 1
ATOM 746 O O . TRP A 1 96 ? -0.439 0.198 -10.134 1.00 97.56 96 TRP A O 1
ATOM 756 N N . VAL A 1 97 ? -2.512 0.992 -9.713 1.00 97.75 97 VAL A N 1
ATOM 757 C CA . VAL A 1 97 ? -2.784 1.443 -11.080 1.00 97.75 97 VAL A CA 1
ATOM 758 C C . VAL A 1 97 ? -1.838 2.575 -11.461 1.00 97.75 97 VAL A C 1
ATOM 760 O O . VAL A 1 97 ? -1.208 2.495 -12.511 1.00 97.75 97 VAL A O 1
ATOM 763 N N . LEU A 1 98 ? -1.676 3.593 -10.611 1.00 96.75 98 LEU A N 1
ATOM 764 C CA . LEU A 1 98 ? -0.790 4.721 -10.900 1.00 96.75 98 LEU A CA 1
ATOM 765 C C . LEU A 1 98 ? 0.661 4.270 -11.118 1.00 96.75 98 LEU A C 1
ATOM 767 O O . LEU A 1 98 ? 1.297 4.673 -12.090 1.00 96.75 98 LEU A O 1
ATOM 771 N N . LEU A 1 99 ? 1.172 3.400 -10.248 1.00 96.56 99 LEU A N 1
ATOM 772 C CA . LEU A 1 99 ? 2.536 2.879 -10.338 1.00 96.56 99 LEU A CA 1
ATOM 773 C C . LEU A 1 99 ? 2.715 1.911 -11.513 1.00 96.56 99 LEU A C 1
ATOM 775 O O . LEU A 1 99 ? 3.745 1.945 -12.187 1.00 96.56 99 LEU A O 1
ATOM 779 N N . GLY A 1 100 ? 1.710 1.079 -11.790 1.00 95.44 100 GLY A N 1
ATOM 780 C CA . GLY A 1 100 ? 1.715 0.182 -12.944 1.00 95.44 100 GLY A CA 1
ATOM 781 C C . GLY A 1 100 ? 1.726 0.963 -14.259 1.00 95.44 100 GLY A C 1
ATOM 782 O O . GLY A 1 100 ? 2.529 0.677 -15.144 1.00 95.44 100 GLY A O 1
ATOM 783 N N . LEU A 1 101 ? 0.904 2.012 -14.359 1.00 95.75 101 LEU A N 1
ATOM 784 C CA . LEU A 1 101 ? 0.889 2.916 -15.509 1.00 95.75 101 LEU A CA 1
ATOM 785 C C . LEU A 1 101 ? 2.201 3.690 -15.642 1.00 95.75 101 LEU A C 1
ATOM 787 O O . LEU A 1 101 ? 2.735 3.779 -16.746 1.00 95.75 101 LEU A O 1
ATOM 791 N N . GLY A 1 102 ? 2.757 4.196 -14.538 1.00 91.94 102 GLY A N 1
ATOM 792 C CA . GLY A 1 102 ? 4.076 4.832 -14.537 1.00 91.94 102 GLY A CA 1
ATOM 793 C C . GLY A 1 102 ? 5.157 3.910 -15.111 1.00 91.94 102 GLY A C 1
ATOM 794 O O . GLY A 1 102 ? 5.924 4.328 -15.977 1.00 91.94 102 GLY A O 1
ATOM 795 N N . GLY A 1 103 ? 5.147 2.634 -14.716 1.00 90.88 103 GLY A N 1
ATOM 796 C CA . GLY A 1 103 ? 6.058 1.611 -15.238 1.00 90.88 103 GLY A CA 1
ATOM 797 C C . GLY A 1 103 ? 5.925 1.334 -16.737 1.00 90.88 103 GLY A C 1
ATOM 798 O O . GLY A 1 103 ? 6.908 0.969 -17.376 1.00 90.88 103 GLY A O 1
ATOM 799 N N . LEU A 1 104 ? 4.736 1.525 -17.315 1.00 92.88 104 LEU A N 1
ATOM 800 C CA . LEU A 1 104 ? 4.495 1.352 -18.752 1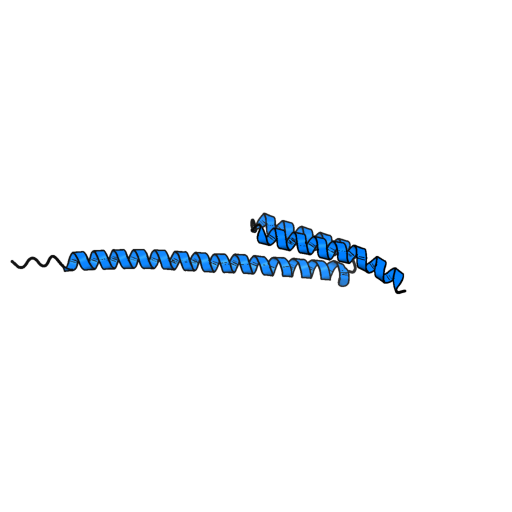.00 92.88 104 LEU A CA 1
ATOM 801 C C . LEU A 1 104 ? 4.847 2.604 -19.560 1.00 92.88 104 LEU A C 1
ATOM 803 O O . LEU A 1 104 ? 5.416 2.502 -20.644 1.00 92.88 104 LEU A O 1
ATOM 807 N N . ILE A 1 105 ? 4.500 3.783 -19.045 1.00 91.50 105 ILE A N 1
ATOM 808 C CA . ILE A 1 105 ? 4.610 5.051 -19.775 1.00 91.50 105 ILE A CA 1
ATOM 809 C C . ILE A 1 105 ? 6.056 5.555 -19.800 1.00 91.50 105 ILE A C 1
ATOM 811 O O . ILE A 1 105 ? 6.524 6.017 -20.840 1.00 91.50 105 ILE A O 1
ATOM 815 N N . VAL A 1 106 ? 6.782 5.464 -18.681 1.00 89.38 106 VAL A N 1
ATOM 816 C CA . VAL A 1 106 ? 8.137 6.030 -18.567 1.00 89.38 106 VAL A CA 1
ATOM 817 C C . VAL A 1 106 ? 9.112 5.451 -19.602 1.00 89.38 106 VAL A C 1
ATOM 819 O O . VAL A 1 106 ? 9.784 6.246 -20.260 1.00 89.38 106 VAL A O 1
ATOM 822 N N . PRO A 1 107 ? 9.177 4.124 -19.837 1.00 87.06 107 PRO A N 1
ATOM 823 C CA . PRO A 1 107 ? 10.031 3.577 -20.888 1.00 87.06 107 PRO A CA 1
ATOM 824 C C . PRO A 1 107 ? 9.658 4.099 -22.275 1.00 87.06 107 PRO A C 1
ATOM 826 O O . PRO A 1 107 ? 10.541 4.395 -23.071 1.00 87.06 107 PRO A O 1
ATOM 829 N N . VAL A 1 108 ? 8.365 4.248 -22.577 1.00 88.38 108 VAL A N 1
ATOM 830 C CA . VAL A 1 108 ? 7.905 4.771 -23.874 1.00 88.38 108 VAL A CA 1
ATOM 831 C C . VAL A 1 108 ? 8.380 6.210 -24.077 1.00 88.38 108 VAL A C 1
ATOM 833 O O . VAL A 1 108 ? 8.910 6.525 -25.138 1.00 88.38 108 VAL A O 1
ATOM 836 N N . ILE A 1 109 ? 8.266 7.058 -23.052 1.00 89.62 109 ILE A N 1
ATOM 837 C CA . ILE A 1 109 ? 8.771 8.438 -23.102 1.00 89.62 109 ILE A CA 1
ATOM 838 C C . ILE A 1 109 ? 10.296 8.455 -23.253 1.00 89.62 109 ILE A C 1
ATOM 840 O O . ILE A 1 109 ? 10.815 9.222 -24.058 1.00 89.62 109 ILE A O 1
ATOM 844 N N . ALA A 1 110 ? 11.020 7.595 -22.529 1.00 87.94 110 ALA A N 1
ATOM 845 C CA . ALA A 1 110 ? 12.478 7.524 -22.617 1.00 87.94 110 ALA A CA 1
ATOM 846 C C . ALA A 1 110 ? 12.963 7.221 -24.047 1.00 87.94 110 ALA A C 1
ATOM 848 O O . ALA A 1 110 ? 13.930 7.826 -24.498 1.00 87.94 110 ALA A O 1
ATOM 849 N N . HIS A 1 111 ? 12.251 6.363 -24.786 1.00 83.75 111 HIS A N 1
ATOM 850 C CA . HIS A 1 111 ? 12.551 6.080 -26.196 1.00 83.75 111 HIS A CA 1
ATOM 851 C C . HIS A 1 111 ? 12.227 7.236 -27.155 1.00 83.75 111 HIS A C 1
ATOM 853 O O . HIS A 1 111 ? 12.738 7.245 -28.267 1.00 83.75 111 HIS A O 1
ATOM 859 N N . MET A 1 112 ? 11.356 8.175 -26.775 1.00 87.94 112 MET A N 1
ATOM 860 C CA . MET A 1 112 ? 11.002 9.332 -27.613 1.00 87.94 112 MET A CA 1
ATOM 861 C C . MET A 1 112 ? 11.936 10.530 -27.402 1.00 87.94 112 MET A C 1
ATOM 863 O O . MET A 1 112 ? 11.964 11.432 -28.235 1.00 87.94 112 MET A O 1
ATOM 867 N N . VAL A 1 113 ? 12.631 10.572 -26.263 1.00 86.00 113 VAL A N 1
ATOM 868 C CA . VAL A 1 113 ? 13.508 11.683 -25.859 1.00 86.00 113 VAL A CA 1
ATOM 869 C C . VAL A 1 113 ? 14.987 11.394 -26.156 1.00 86.00 113 VAL A C 1
ATOM 871 O O . VAL A 1 113 ? 15.769 12.340 -26.253 1.00 86.00 113 VAL A O 1
ATOM 874 N N . GLY A 1 114 ? 15.371 10.119 -26.289 1.00 55.97 114 GLY A N 1
ATOM 875 C CA . GLY A 1 114 ? 16.709 9.690 -26.723 1.00 55.97 114 GLY A CA 1
ATOM 876 C C . GLY A 1 114 ? 16.853 9.643 -28.237 1.00 55.97 114 GLY A C 1
ATOM 877 O O . GLY A 1 114 ? 17.977 9.926 -28.706 1.00 55.97 114 GLY A O 1
#

Secondary structure (DSSP, 8-state):
-----SHHHHHHHHHHHHHHHHHHHHHHHHHHHHHHHHHHHHHHHHHHHHHHHHIIIIIS---HHHHHHHHHHHHHHHHHHTT--HHHHHHHHHHHHHHHHHHHHHHHHHHHH-

Sequence (114 aa):
MRFTPARDSEENHDMAQTGAQDSTNIQDQRETFHGFLVAALWIGSHLAQWVALLTLAFAINDGWWSGWLAFVVIGIGVGVGFRMSGAYWAAQVAQWVLLGLGGLIVPVIAHMVG